Protein AF-A0AB33Z2W4-F1 (afdb_monomer_lite)

Secondary structure (DSSP, 8-state):
-HHHHS--HHHHHHHHHHHHHHHHHTT--SHHHHHHHHH--HHHHHTSHHHHHHHHHHHHHHHHTTT--HHHHHHHHHHHHGGG---HHHHHHHHHHHTSTTGGGHHHHHHHHHHHHHSTTSS-HHHHHHHHHHHHHHHHT-

Structure (mmCIF, N/CA/C/O backbone):
data_AF-A0AB33Z2W4-F1
#
_entry.id   AF-A0AB33Z2W4-F1
#
loop_
_atom_site.group_PDB
_atom_site.id
_atom_site.type_symbol
_atom_site.label_atom_id
_atom_site.label_alt_id
_atom_site.label_comp_id
_atom_site.label_asym_id
_atom_site.label_entity_id
_atom_site.label_seq_id
_atom_site.pdbx_PDB_ins_code
_atom_site.Cartn_x
_atom_site.Cartn_y
_atom_site.Cartn_z
_atom_site.occupancy
_atom_site.B_iso_or_equiv
_atom_site.auth_seq_id
_atom_site.auth_comp_id
_atom_site.auth_asym_id
_atom_site.auth_atom_id
_atom_site.pdbx_PDB_model_num
ATOM 1 N N . MET A 1 1 ? -20.928 -1.104 -10.065 1.00 33.25 1 MET A N 1
ATOM 2 C CA . MET A 1 1 ? -20.380 -1.506 -8.746 1.00 33.25 1 MET A CA 1
ATOM 3 C C . MET A 1 1 ? -18.848 -1.553 -8.751 1.00 33.25 1 MET A C 1
ATOM 5 O O . MET A 1 1 ? -18.250 -1.052 -7.813 1.00 33.25 1 MET A O 1
ATOM 9 N N . PHE A 1 2 ? -18.207 -2.053 -9.818 1.00 32.00 2 PHE A N 1
ATOM 10 C CA . PHE A 1 2 ? -16.741 -2.056 -9.964 1.00 32.00 2 PHE A CA 1
ATOM 11 C C . PHE A 1 2 ? -16.110 -0.653 -10.136 1.00 32.00 2 PHE A C 1
ATOM 13 O O . PHE A 1 2 ? -15.021 -0.416 -9.628 1.00 32.00 2 PHE A O 1
ATOM 20 N N . ASP A 1 3 ? -16.791 0.317 -10.756 1.00 30.98 3 ASP A N 1
ATOM 21 C CA . ASP A 1 3 ? -16.210 1.659 -10.975 1.00 30.98 3 ASP A CA 1
ATOM 22 C C . ASP A 1 3 ? -16.001 2.498 -9.707 1.00 30.98 3 ASP A C 1
ATOM 24 O O . ASP A 1 3 ? -15.172 3.403 -9.706 1.00 30.98 3 ASP A O 1
ATOM 28 N N . PHE A 1 4 ? -16.683 2.169 -8.606 1.00 40.66 4 PHE A N 1
ATOM 29 C CA . PHE A 1 4 ? -16.498 2.851 -7.321 1.00 40.66 4 PHE A CA 1
ATOM 30 C C . PHE A 1 4 ? -15.258 2.346 -6.558 1.00 40.66 4 PHE A C 1
ATOM 32 O O . PHE A 1 4 ? -14.632 3.114 -5.833 1.00 40.66 4 PHE A O 1
ATOM 39 N N . MET A 1 5 ? -14.864 1.078 -6.755 1.00 45.03 5 MET A N 1
ATOM 40 C CA . MET A 1 5 ? -13.718 0.461 -6.062 1.00 45.03 5 MET A CA 1
ATOM 41 C C . MET A 1 5 ? -12.364 0.792 -6.703 1.00 45.03 5 MET A C 1
ATOM 43 O O . MET A 1 5 ? -11.335 0.798 -6.030 1.00 45.03 5 MET A O 1
ATOM 47 N N . PHE A 1 6 ? -12.341 1.090 -8.002 1.00 49.72 6 PHE A N 1
ATOM 48 C CA . PHE A 1 6 ? -11.089 1.238 -8.748 1.00 49.72 6 PHE A CA 1
ATOM 49 C C . PHE A 1 6 ? -10.630 2.674 -8.981 1.00 49.72 6 PHE A C 1
ATOM 51 O O . PHE A 1 6 ? -9.684 2.859 -9.738 1.00 49.72 6 PHE A O 1
ATOM 58 N N . GLY A 1 7 ? -11.255 3.652 -8.317 1.00 53.78 7 GLY A N 1
ATOM 59 C CA . GLY A 1 7 ? -10.927 5.072 -8.431 1.00 53.78 7 GLY A CA 1
ATOM 60 C C . GLY A 1 7 ? -11.098 5.630 -9.844 1.00 53.78 7 GLY A C 1
ATOM 61 O O . GLY A 1 7 ? -11.000 4.938 -10.856 1.00 53.78 7 GLY A O 1
ATOM 62 N N . GLY A 1 8 ? -11.408 6.918 -9.932 1.00 73.88 8 GLY A N 1
ATOM 63 C CA . GLY A 1 8 ? -11.521 7.592 -11.223 1.00 73.88 8 GLY A CA 1
ATOM 64 C C . GLY A 1 8 ? -10.180 7.664 -11.966 1.00 73.88 8 GLY A C 1
ATOM 65 O O . GLY A 1 8 ? -9.150 7.184 -11.497 1.00 73.88 8 GLY A O 1
ATOM 66 N N . LYS A 1 9 ? -10.182 8.354 -13.112 1.00 83.44 9 LYS A N 1
ATOM 67 C CA . LYS A 1 9 ? -8.990 8.632 -13.937 1.00 83.44 9 LYS A CA 1
ATOM 68 C C . LYS A 1 9 ? -7.766 9.075 -13.107 1.00 83.44 9 LYS A C 1
ATOM 70 O O . LYS A 1 9 ? -6.685 8.539 -13.320 1.00 83.44 9 LYS A O 1
ATOM 75 N N . ARG A 1 10 ? -7.983 9.925 -12.091 1.00 89.62 10 ARG A N 1
ATOM 76 C CA . ARG A 1 10 ? -6.955 10.412 -11.150 1.00 89.62 10 ARG A CA 1
ATOM 77 C C . ARG A 1 10 ? -6.212 9.299 -10.405 1.00 89.62 10 ARG A C 1
ATOM 79 O O . ARG A 1 10 ? -5.001 9.375 -10.257 1.00 89.62 10 ARG A O 1
ATOM 86 N N . LYS A 1 11 ? -6.908 8.238 -9.975 1.00 92.19 11 LYS A N 1
ATOM 87 C CA . LYS A 1 11 ? -6.271 7.110 -9.275 1.00 92.19 11 LYS A CA 1
ATOM 88 C C . LYS A 1 11 ? -5.323 6.352 -10.194 1.00 92.19 11 LYS A C 1
ATOM 90 O O . LYS A 1 11 ? -4.208 6.041 -9.802 1.00 92.19 11 LYS A O 1
ATOM 95 N N . LEU A 1 12 ? -5.768 6.059 -11.416 1.00 93.94 12 LEU A N 1
ATOM 96 C CA . LEU A 1 12 ? -4.945 5.343 -12.393 1.00 93.94 12 LEU A CA 1
ATOM 97 C C . LEU A 1 12 ? -3.748 6.181 -12.851 1.00 93.94 12 LEU A C 1
ATOM 99 O O . LEU A 1 12 ? -2.683 5.623 -13.091 1.00 93.94 12 LEU A O 1
ATOM 103 N N . GLU A 1 13 ? -3.915 7.499 -12.957 1.00 93.12 13 GLU A N 1
ATOM 104 C CA . GLU A 1 13 ? -2.820 8.433 -13.233 1.00 93.12 13 GLU A CA 1
ATOM 105 C C . GLU A 1 13 ? -1.788 8.430 -12.099 1.00 93.12 13 GLU A C 1
ATOM 107 O O . GLU A 1 13 ? -0.609 8.248 -12.384 1.00 93.12 13 GLU A O 1
ATOM 112 N N . LEU A 1 14 ? -2.227 8.505 -10.837 1.00 95.31 14 LEU A N 1
ATOM 113 C CA . LEU A 1 14 ? -1.333 8.437 -9.677 1.00 95.31 14 LEU A CA 1
ATOM 114 C C . LEU A 1 14 ? -0.573 7.103 -9.602 1.00 95.31 14 LEU A C 1
ATOM 116 O O . LEU A 1 14 ? 0.640 7.097 -9.423 1.00 95.31 14 LEU A O 1
ATOM 1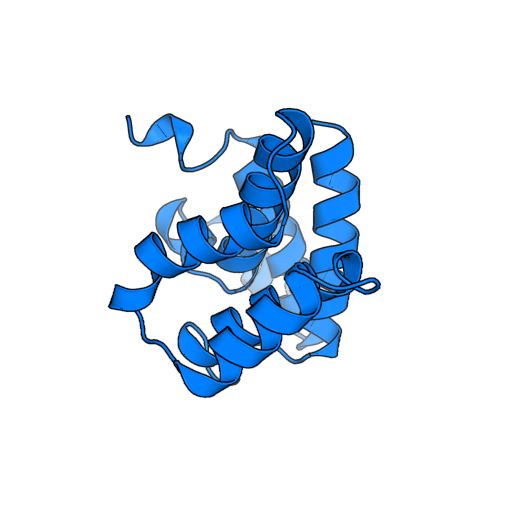20 N N . ILE A 1 15 ? -1.259 5.969 -9.789 1.00 96.69 15 ILE A N 1
ATOM 121 C CA . ILE A 1 15 ? -0.607 4.646 -9.821 1.00 96.69 15 ILE A CA 1
ATOM 122 C C . ILE A 1 15 ? 0.462 4.605 -10.916 1.00 96.69 15 ILE A C 1
ATOM 124 O O . ILE A 1 15 ? 1.572 4.131 -10.681 1.00 96.69 15 ILE A O 1
ATOM 128 N N . ARG A 1 16 ? 0.136 5.114 -12.111 1.00 95.56 16 ARG A N 1
ATOM 129 C CA . ARG A 1 16 ? 1.075 5.147 -13.233 1.00 95.56 16 ARG A CA 1
ATOM 130 C C . ARG A 1 16 ? 2.289 6.015 -12.914 1.00 95.56 16 ARG A C 1
ATOM 132 O O . ARG A 1 16 ? 3.404 5.595 -13.190 1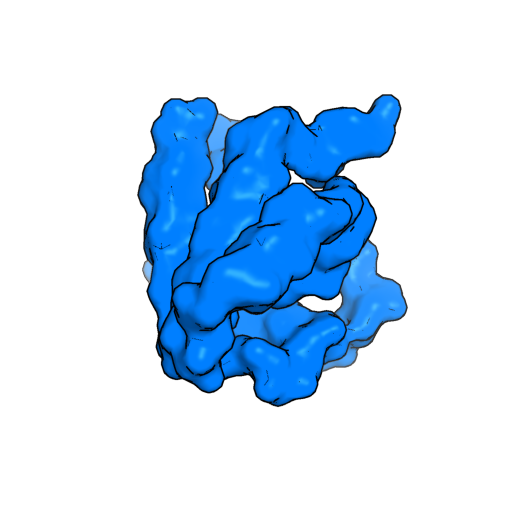.00 95.56 16 ARG A O 1
ATOM 139 N N . GLU A 1 17 ? 2.086 7.192 -12.330 1.00 94.38 17 GLU A N 1
ATOM 140 C CA . GLU A 1 17 ? 3.181 8.092 -11.970 1.00 94.38 17 GLU A CA 1
ATOM 141 C C . GLU A 1 17 ? 4.141 7.451 -10.960 1.00 94.38 17 GLU A C 1
ATOM 143 O O . GLU A 1 17 ? 5.352 7.460 -11.181 1.00 94.38 17 GLU A O 1
ATOM 148 N N . LEU A 1 18 ? 3.609 6.847 -9.895 1.00 96.19 18 LEU A N 1
ATOM 149 C CA . LEU A 1 18 ? 4.415 6.159 -8.883 1.00 96.19 18 LEU A CA 1
ATOM 150 C C . LEU A 1 18 ? 5.192 4.979 -9.489 1.00 96.19 18 LEU A C 1
ATOM 152 O O . LEU A 1 18 ? 6.369 4.788 -9.185 1.00 96.19 18 LEU A O 1
ATOM 156 N N . LEU A 1 19 ? 4.567 4.227 -10.400 1.00 95.88 19 LEU A N 1
ATOM 157 C CA . LEU A 1 19 ? 5.221 3.122 -11.100 1.00 95.88 19 LEU A CA 1
ATOM 158 C C . LEU A 1 19 ? 6.362 3.618 -11.997 1.00 95.88 19 LEU A C 1
ATOM 160 O O . LEU A 1 19 ? 7.452 3.048 -11.978 1.00 95.88 19 LEU A O 1
ATOM 164 N N . GLU A 1 20 ? 6.138 4.693 -12.760 1.00 93.81 20 GLU A N 1
ATOM 165 C CA . GLU A 1 20 ? 7.192 5.313 -13.569 1.00 93.81 20 GLU A CA 1
ATOM 166 C C . GLU A 1 20 ? 8.360 5.784 -12.695 1.00 93.81 20 GLU A C 1
ATOM 168 O O . GLU A 1 20 ? 9.515 5.639 -13.089 1.00 93.81 20 GLU A O 1
ATOM 173 N N . GLN A 1 21 ? 8.087 6.337 -11.509 1.00 93.06 21 GLN A N 1
ATOM 174 C CA . GLN A 1 21 ? 9.137 6.748 -10.578 1.00 93.06 21 GLN A CA 1
ATOM 175 C C . GLN A 1 21 ? 9.974 5.564 -10.092 1.00 93.06 21 GLN A C 1
ATOM 177 O O . GLN A 1 21 ? 11.199 5.633 -10.192 1.00 93.06 21 GLN A O 1
ATOM 182 N N . ARG A 1 22 ? 9.345 4.471 -9.639 1.00 93.94 22 ARG A N 1
ATOM 183 C CA . ARG A 1 22 ? 10.084 3.279 -9.198 1.00 93.94 22 ARG A CA 1
ATOM 184 C C . ARG A 1 22 ? 10.916 2.682 -10.332 1.00 93.94 22 ARG A C 1
ATOM 186 O O . ARG A 1 22 ? 12.083 2.364 -10.136 1.00 93.94 22 ARG A O 1
ATOM 193 N N . MET A 1 23 ? 10.351 2.590 -11.535 1.00 92.69 23 MET A N 1
ATOM 194 C CA . MET A 1 23 ? 11.087 2.093 -12.699 1.00 92.69 23 MET A CA 1
ATOM 195 C C . MET A 1 23 ? 12.320 2.945 -13.016 1.00 92.69 23 MET A C 1
ATOM 197 O O . MET A 1 23 ? 13.382 2.390 -13.294 1.00 92.69 23 MET A O 1
ATOM 201 N N . ARG A 1 24 ? 12.224 4.277 -12.911 1.00 91.06 24 ARG A N 1
ATOM 202 C CA . ARG A 1 24 ? 13.389 5.163 -13.067 1.00 91.06 24 ARG A CA 1
ATOM 203 C C . ARG A 1 24 ? 14.455 4.923 -12.001 1.00 91.06 24 ARG A C 1
ATOM 205 O O . ARG A 1 24 ? 15.636 4.914 -12.330 1.00 91.06 24 ARG A O 1
ATOM 212 N N . GLU A 1 25 ? 14.054 4.712 -10.750 1.00 90.31 25 GLU A N 1
ATOM 213 C CA . GLU A 1 25 ? 14.980 4.394 -9.652 1.00 90.31 25 GLU A CA 1
ATOM 214 C C . GLU A 1 25 ? 15.699 3.055 -9.864 1.00 90.31 25 GLU A C 1
ATOM 216 O O . GLU A 1 25 ? 16.863 2.914 -9.498 1.00 90.31 25 GLU A O 1
ATOM 221 N N . GLU A 1 26 ? 15.040 2.102 -10.522 1.00 89.00 26 GLU A N 1
ATOM 222 C CA . GLU A 1 26 ? 15.616 0.815 -10.930 1.00 89.00 26 GLU A CA 1
ATOM 223 C C . GLU A 1 26 ? 16.452 0.900 -12.226 1.00 89.00 26 GLU A C 1
ATOM 225 O O . GLU A 1 26 ? 17.018 -0.099 -12.669 1.00 89.00 26 GLU A O 1
ATOM 230 N N . GLY A 1 27 ? 16.569 2.087 -12.833 1.00 90.00 27 GLY A N 1
ATOM 231 C CA . GLY A 1 27 ? 17.371 2.335 -14.036 1.00 90.00 27 GLY A CA 1
ATOM 232 C C . GLY A 1 27 ? 16.623 2.184 -15.366 1.00 90.00 27 GLY A C 1
ATOM 233 O O . GLY A 1 27 ? 17.241 2.288 -16.425 1.00 90.00 27 GLY A O 1
ATOM 234 N N . PHE A 1 28 ? 15.304 1.983 -15.342 1.00 89.06 28 PHE A N 1
ATOM 235 C CA . PHE A 1 28 ? 14.447 1.868 -16.527 1.00 89.06 28 PHE A CA 1
ATOM 236 C C . PHE A 1 28 ? 13.832 3.226 -16.920 1.00 89.06 28 PHE A C 1
ATOM 238 O O . PHE A 1 28 ? 12.629 3.443 -16.773 1.00 89.06 28 PHE A O 1
ATOM 245 N N . ASP A 1 29 ? 14.658 4.153 -17.419 1.00 87.31 29 ASP A N 1
ATOM 246 C CA . ASP A 1 29 ? 14.229 5.501 -17.865 1.00 87.31 29 ASP A CA 1
ATOM 247 C C . ASP A 1 29 ? 14.258 5.694 -19.396 1.00 87.31 29 ASP A C 1
ATOM 249 O O . ASP A 1 29 ? 14.081 6.794 -19.925 1.00 87.31 29 ASP A O 1
ATOM 253 N N . ASP A 1 30 ? 14.484 4.622 -20.153 1.00 90.31 30 ASP A N 1
ATOM 254 C CA . ASP A 1 30 ? 14.449 4.682 -21.609 1.00 90.31 30 ASP A CA 1
ATOM 255 C C . ASP A 1 30 ? 13.015 4.864 -22.151 1.00 90.31 30 ASP A C 1
ATOM 257 O O . ASP A 1 30 ? 12.004 4.629 -21.479 1.00 90.31 30 ASP A O 1
ATOM 261 N N . MET A 1 31 ? 12.920 5.313 -23.404 1.00 86.81 31 MET A N 1
ATOM 262 C CA . MET A 1 31 ? 11.638 5.603 -24.048 1.00 86.81 31 MET A CA 1
ATOM 263 C C . MET A 1 31 ? 10.729 4.369 -24.139 1.00 86.81 31 MET A C 1
ATOM 265 O O . MET A 1 31 ? 9.516 4.511 -23.969 1.00 86.81 31 MET A O 1
ATOM 269 N N . ASP A 1 32 ? 11.290 3.176 -24.350 1.00 88.31 32 ASP A N 1
ATOM 270 C CA . ASP A 1 32 ? 10.511 1.944 -24.481 1.00 88.31 32 ASP A CA 1
ATOM 271 C C . ASP A 1 32 ? 9.929 1.529 -23.126 1.00 88.31 32 ASP A C 1
ATOM 273 O O . ASP A 1 32 ? 8.754 1.168 -23.039 1.00 88.31 32 ASP A O 1
ATOM 277 N N . SER A 1 33 ? 10.704 1.648 -22.047 1.00 87.88 33 SER A N 1
ATOM 278 C CA . SER A 1 33 ? 10.231 1.426 -20.675 1.00 87.88 33 SER A CA 1
ATOM 279 C C . SER A 1 33 ? 9.074 2.361 -20.312 1.00 87.88 33 SER A C 1
ATOM 281 O O . SER A 1 33 ? 8.046 1.919 -19.793 1.00 87.88 33 SER A O 1
ATOM 283 N N . ARG A 1 34 ? 9.174 3.645 -20.675 1.00 84.81 34 ARG A N 1
ATOM 284 C CA . ARG A 1 34 ? 8.099 4.626 -20.450 1.00 84.81 34 ARG A C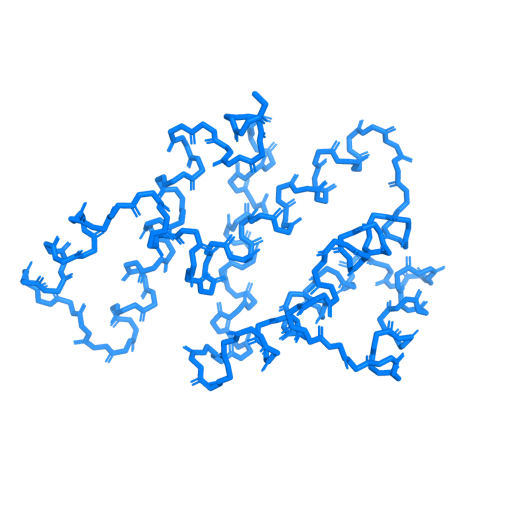A 1
ATOM 285 C C . ARG A 1 34 ? 6.852 4.339 -21.286 1.00 84.81 34 ARG A C 1
ATOM 287 O O . ARG A 1 34 ? 5.734 4.533 -20.808 1.00 84.81 34 ARG A O 1
ATOM 294 N N . LEU A 1 35 ? 7.017 3.885 -22.529 1.00 88.00 35 LEU A N 1
ATOM 295 C CA . LEU A 1 35 ? 5.894 3.483 -23.381 1.00 88.00 35 LEU A CA 1
ATOM 296 C C . LEU A 1 35 ? 5.171 2.264 -22.803 1.00 88.00 35 LEU A C 1
ATOM 298 O O . LEU A 1 35 ? 3.947 2.301 -22.681 1.00 88.00 35 LEU A O 1
ATOM 302 N N . LYS A 1 36 ? 5.910 1.253 -22.331 1.00 89.25 36 LYS A N 1
ATOM 303 C CA . LYS A 1 36 ? 5.327 0.066 -21.685 1.00 89.25 36 LYS A CA 1
ATOM 304 C C . LYS A 1 36 ? 4.429 0.432 -20.507 1.00 89.25 36 LYS A C 1
ATOM 306 O O . LYS A 1 36 ? 3.326 -0.094 -20.407 1.00 89.25 36 LYS A O 1
ATOM 311 N N . VAL A 1 37 ? 4.853 1.362 -19.647 1.00 90.00 37 VAL A N 1
ATOM 312 C CA . VAL A 1 37 ? 4.040 1.818 -18.502 1.00 90.00 37 VAL A CA 1
ATOM 313 C C . VAL A 1 37 ? 2.763 2.538 -18.948 1.00 90.00 37 VAL A C 1
ATOM 315 O O . VAL A 1 37 ? 1.690 2.352 -18.363 1.00 90.00 37 VAL A O 1
ATOM 318 N N . LYS A 1 38 ? 2.839 3.343 -20.012 1.00 88.00 38 LYS A N 1
ATOM 319 C CA . LYS A 1 38 ? 1.667 4.031 -20.576 1.00 88.00 38 LYS A CA 1
ATOM 320 C C . LYS A 1 38 ? 0.652 3.066 -21.177 1.00 88.00 38 LYS A C 1
ATOM 322 O O . LYS A 1 38 ? -0.548 3.319 -21.065 1.00 88.00 38 LYS A O 1
ATOM 327 N N . GLU A 1 39 ? 1.128 1.982 -21.776 1.00 92.12 39 GLU A N 1
ATOM 328 C CA . GLU A 1 39 ? 0.306 0.943 -22.399 1.00 92.12 39 GLU A CA 1
ATOM 329 C C . GLU A 1 39 ? -0.362 0.004 -21.388 1.00 92.12 39 GLU A C 1
ATOM 331 O O . GLU A 1 39 ? -1.301 -0.707 -21.753 1.00 92.12 39 GLU A O 1
ATOM 336 N N . LEU A 1 40 ? 0.053 0.022 -20.113 1.00 92.75 40 LEU A N 1
ATOM 337 C CA . LEU A 1 40 ? -0.577 -0.797 -19.081 1.00 92.75 40 LEU A CA 1
ATOM 338 C C . LEU A 1 40 ? -2.065 -0.468 -18.940 1.00 92.75 40 LEU A C 1
ATOM 340 O O . LEU A 1 40 ? -2.480 0.670 -18.680 1.00 92.75 40 LEU A O 1
ATOM 344 N N . GLY A 1 41 ? -2.872 -1.519 -19.061 1.00 92.94 41 GLY A N 1
ATOM 345 C CA . GLY A 1 41 ? -4.300 -1.466 -18.813 1.00 92.94 41 GLY A CA 1
ATOM 346 C C . GLY A 1 41 ? -4.618 -1.292 -17.329 1.00 92.94 41 GLY A C 1
ATOM 347 O O . GLY A 1 41 ? -3.805 -1.557 -16.445 1.00 92.94 41 GLY A O 1
ATOM 348 N N . LYS A 1 42 ? -5.867 -0.912 -17.044 1.00 91.94 42 LYS A N 1
ATOM 349 C CA . LYS A 1 42 ? -6.388 -0.695 -15.683 1.00 91.94 42 LYS A CA 1
ATOM 350 C C . LYS A 1 42 ? -6.048 -1.847 -14.728 1.00 91.94 42 LYS A C 1
ATOM 352 O O . LYS A 1 42 ? -5.487 -1.612 -13.666 1.00 91.94 42 LYS A O 1
ATOM 357 N N . LEU A 1 43 ? -6.355 -3.086 -15.117 1.00 91.25 43 LEU A N 1
ATOM 358 C CA . LEU A 1 43 ? -6.116 -4.261 -14.270 1.00 91.25 43 LEU A CA 1
ATOM 359 C C . LEU A 1 43 ? -4.628 -4.500 -13.995 1.00 91.25 43 LEU A C 1
ATOM 361 O O . LEU A 1 43 ? -4.283 -4.901 -12.891 1.00 91.25 43 LEU A O 1
ATOM 365 N N . GLN A 1 44 ? -3.762 -4.220 -14.971 1.00 94.12 44 GLN A N 1
ATOM 366 C CA . GLN A 1 44 ? -2.319 -4.358 -14.795 1.00 94.12 44 GLN A CA 1
ATOM 367 C C . GLN A 1 44 ? -1.790 -3.308 -13.819 1.00 94.12 44 GLN A C 1
ATOM 369 O O . GLN A 1 44 ? -1.054 -3.672 -12.915 1.00 94.12 44 GLN A O 1
ATOM 374 N N . LEU A 1 45 ? -2.227 -2.047 -13.944 1.00 94.56 45 LEU A N 1
ATOM 375 C CA . LEU A 1 45 ? -1.859 -0.972 -13.013 1.00 94.56 45 LEU A CA 1
ATOM 376 C C . LEU A 1 45 ? -2.302 -1.276 -11.579 1.00 94.56 45 LEU A C 1
ATOM 378 O O . LEU A 1 45 ? -1.550 -1.082 -10.637 1.00 94.56 45 LEU A O 1
ATOM 382 N N . ILE A 1 46 ? -3.523 -1.771 -11.386 1.00 92.31 46 ILE A N 1
ATOM 383 C CA . ILE A 1 46 ? -4.003 -2.073 -10.030 1.00 92.31 46 ILE A CA 1
ATOM 384 C C . ILE A 1 46 ? -3.299 -3.297 -9.430 1.00 92.31 46 ILE A C 1
ATOM 386 O O . ILE A 1 46 ? -3.185 -3.391 -8.213 1.00 92.31 46 ILE A O 1
ATOM 390 N N . GLY A 1 47 ? -2.815 -4.211 -10.271 1.00 92.56 47 GLY A N 1
ATOM 391 C CA . GLY A 1 47 ? -2.025 -5.362 -9.849 1.00 92.56 47 GLY A CA 1
ATOM 392 C C . GLY A 1 47 ? -0.562 -5.052 -9.525 1.00 92.56 47 GLY A C 1
ATOM 393 O O . GLY A 1 47 ? 0.187 -5.995 -9.287 1.00 92.56 47 GLY A O 1
ATOM 394 N N . THR A 1 48 ? -0.126 -3.787 -9.553 1.00 95.62 48 THR A N 1
ATOM 395 C CA . THR A 1 48 ? 1.240 -3.409 -9.161 1.00 95.62 48 THR A CA 1
ATOM 396 C C . THR A 1 48 ? 1.329 -3.059 -7.670 1.00 95.62 48 THR A C 1
ATOM 398 O O . THR A 1 48 ? 0.304 -2.739 -7.054 1.00 95.62 48 THR A O 1
ATOM 401 N N . PRO A 1 49 ? 2.548 -3.030 -7.088 1.00 96.56 49 PRO A N 1
ATOM 402 C CA . PRO A 1 49 ? 2.770 -2.506 -5.740 1.00 96.56 49 PRO A CA 1
ATOM 403 C C . PRO A 1 49 ? 2.133 -1.127 -5.510 1.00 96.56 49 PRO A C 1
ATOM 405 O O . PRO A 1 49 ? 1.480 -0.884 -4.498 1.00 96.56 49 PRO A O 1
ATOM 408 N N . GLU A 1 50 ? 2.251 -0.225 -6.481 1.00 97.19 50 GLU A N 1
ATOM 409 C CA . GLU A 1 50 ? 1.682 1.123 -6.419 1.00 97.19 50 GLU A CA 1
ATOM 410 C C . GLU A 1 50 ? 0.152 1.086 -6.448 1.00 97.19 50 GLU A C 1
ATOM 412 O O . GLU A 1 50 ? -0.504 1.827 -5.716 1.00 97.19 50 GLU A O 1
ATOM 417 N N . GLY A 1 51 ? -0.429 0.173 -7.232 1.00 96.06 51 GLY A N 1
ATOM 418 C CA . GLY A 1 51 ? -1.860 -0.115 -7.210 1.00 96.06 51 GLY A CA 1
ATOM 419 C C . GLY A 1 51 ? -2.361 -0.516 -5.822 1.00 96.06 51 GLY A C 1
ATOM 420 O O . GLY A 1 51 ? -3.407 -0.021 -5.369 1.00 96.06 51 GLY A O 1
ATOM 421 N N . ALA A 1 52 ? -1.600 -1.357 -5.117 1.00 96.12 52 ALA A N 1
ATOM 422 C CA . ALA A 1 52 ? -1.900 -1.764 -3.750 1.00 96.12 52 ALA A CA 1
ATOM 423 C C . ALA A 1 52 ? -1.809 -0.584 -2.768 1.00 96.12 52 ALA A C 1
ATOM 425 O O . ALA A 1 52 ? -2.794 -0.335 -2.064 1.00 96.12 52 ALA A O 1
ATOM 426 N N . ILE A 1 53 ? -0.701 0.173 -2.779 1.00 97.06 53 ILE A N 1
ATOM 427 C CA . ILE A 1 53 ? -0.476 1.354 -1.921 1.00 97.06 53 ILE A CA 1
ATOM 428 C C . ILE A 1 53 ? -1.604 2.367 -2.103 1.00 97.06 53 ILE A C 1
ATOM 430 O O . ILE A 1 53 ? -2.297 2.706 -1.143 1.00 97.06 53 ILE A O 1
ATOM 434 N N . VAL A 1 54 ? -1.848 2.801 -3.344 1.00 97.12 54 VAL A N 1
ATOM 435 C CA . VAL A 1 54 ? -2.850 3.830 -3.643 1.00 97.12 54 VAL A CA 1
ATOM 436 C C . VAL A 1 54 ? -4.236 3.387 -3.193 1.00 97.12 54 VAL A C 1
ATOM 438 O O . VAL A 1 54 ? -4.994 4.179 -2.642 1.00 97.12 54 VAL A O 1
ATOM 441 N N . THR A 1 55 ? -4.580 2.111 -3.371 1.00 95.44 55 THR A N 1
ATOM 442 C CA . THR A 1 55 ? -5.880 1.588 -2.932 1.00 95.44 55 THR A CA 1
ATOM 443 C C . THR A 1 55 ? -6.025 1.571 -1.411 1.00 95.44 55 THR A C 1
ATOM 445 O O . THR A 1 55 ? -7.105 1.892 -0.908 1.00 95.44 55 THR A O 1
ATOM 448 N N . ILE A 1 56 ? -4.970 1.210 -0.676 1.00 96.38 56 ILE A N 1
ATOM 449 C CA . ILE A 1 56 ? -4.977 1.217 0.793 1.00 96.38 56 ILE A CA 1
ATOM 450 C C . ILE A 1 56 ? -5.118 2.654 1.299 1.00 96.38 56 ILE A C 1
ATOM 452 O O . ILE A 1 56 ? -6.057 2.945 2.040 1.00 96.38 56 ILE A O 1
ATOM 456 N N . VAL A 1 57 ? -4.245 3.559 0.851 1.00 96.56 57 VAL A N 1
ATOM 457 C CA . VAL A 1 57 ? -4.225 4.959 1.299 1.00 96.56 57 VAL A CA 1
ATOM 458 C C . VAL A 1 57 ? -5.533 5.668 0.946 1.00 96.5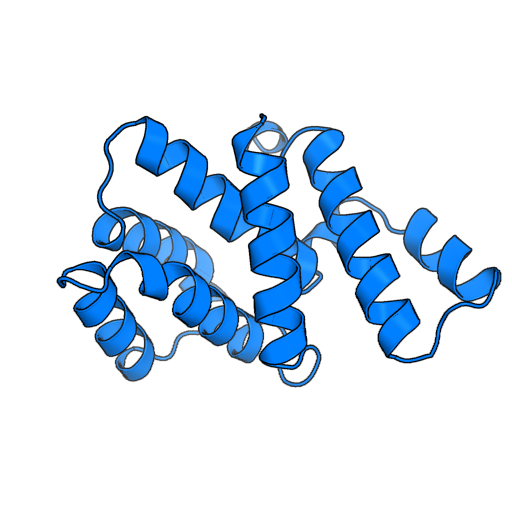6 57 VAL A C 1
ATOM 460 O O . VAL A 1 57 ? -6.119 6.328 1.800 1.00 96.56 57 VAL A O 1
ATOM 463 N N . GLU A 1 58 ? -6.060 5.475 -0.266 1.00 95.31 58 GLU A N 1
ATOM 464 C CA . GLU A 1 58 ? -7.357 6.033 -0.665 1.00 95.31 58 GLU A CA 1
ATOM 465 C C . GLU A 1 58 ? -8.487 5.573 0.262 1.00 95.31 58 GLU A C 1
ATOM 467 O O . GLU A 1 58 ? -9.314 6.383 0.689 1.00 95.31 58 GLU A O 1
ATOM 472 N N . THR A 1 59 ? -8.515 4.280 0.595 1.00 95.00 59 THR A N 1
ATOM 473 C CA . THR A 1 59 ? -9.520 3.713 1.503 1.00 95.00 59 THR A CA 1
ATOM 474 C C . THR A 1 59 ? -9.382 4.301 2.903 1.00 95.00 59 THR A C 1
ATOM 476 O O . THR A 1 59 ? -10.392 4.669 3.510 1.00 95.00 59 THR A O 1
ATOM 479 N N . VAL A 1 60 ? -8.149 4.451 3.395 1.00 96.06 60 VAL A N 1
ATOM 480 C CA . VAL A 1 60 ? -7.861 5.070 4.692 1.00 96.06 60 VAL A CA 1
ATOM 481 C C . VAL A 1 60 ? -8.334 6.513 4.733 1.00 96.06 60 VAL A C 1
ATOM 483 O O . VAL A 1 60 ? -9.158 6.844 5.583 1.00 96.06 60 VAL A O 1
ATOM 486 N N . VAL A 1 61 ? -7.905 7.354 3.791 1.00 94.44 61 VAL A N 1
ATOM 487 C CA . VAL A 1 61 ? -8.261 8.779 3.775 1.00 94.44 61 VAL A CA 1
ATOM 488 C C . VAL A 1 61 ? -9.776 8.963 3.669 1.00 94.44 61 VAL A C 1
ATOM 490 O O . VAL A 1 61 ? -10.365 9.730 4.432 1.00 94.44 61 VAL A O 1
ATOM 493 N N . LYS A 1 62 ? -10.443 8.227 2.770 1.00 93.56 62 LYS A N 1
ATOM 494 C CA . LYS A 1 62 ? -11.904 8.308 2.614 1.00 93.56 62 LYS A CA 1
ATOM 495 C C . LYS A 1 62 ? -12.652 7.880 3.875 1.00 93.56 62 LYS A C 1
ATOM 497 O O . LYS A 1 62 ? -13.625 8.535 4.240 1.00 93.56 62 LYS A O 1
ATOM 502 N N . SER A 1 63 ? -12.203 6.820 4.540 1.00 95.06 63 SER A N 1
ATOM 503 C CA . SER A 1 63 ? -12.859 6.307 5.749 1.00 95.06 63 SER A CA 1
ATOM 504 C C . SER A 1 63 ? -12.582 7.187 6.971 1.00 95.06 63 SER A C 1
ATOM 506 O O . SER A 1 63 ? -13.486 7.439 7.765 1.00 95.06 63 SER A O 1
ATOM 508 N N . GLN A 1 64 ? -11.372 7.740 7.100 1.00 94.69 64 GLN A N 1
ATOM 509 C CA . GLN A 1 64 ? -11.049 8.701 8.159 1.00 94.69 64 GLN A CA 1
ATOM 510 C C . GLN A 1 64 ? -11.845 10.002 8.020 1.00 94.69 64 GLN A C 1
ATOM 512 O O . GLN A 1 64 ? -12.319 10.531 9.023 1.00 94.69 64 GLN A O 1
ATOM 517 N N . ARG A 1 65 ? -12.087 10.487 6.791 1.00 93.81 65 ARG A N 1
ATOM 518 C CA . ARG A 1 65 ? -12.998 11.624 6.540 1.00 93.81 65 ARG A CA 1
ATOM 519 C C . ARG A 1 65 ? -14.436 11.354 7.003 1.00 93.81 65 ARG A C 1
ATOM 521 O O . ARG A 1 65 ? -15.181 12.297 7.244 1.00 93.81 65 ARG A O 1
ATOM 528 N N . GLN A 1 66 ? -14.820 10.085 7.142 1.00 94.75 66 GLN A N 1
ATOM 529 C CA . GLN A 1 66 ? -16.115 9.652 7.679 1.00 94.75 66 GLN A CA 1
ATOM 530 C C . GLN A 1 66 ? -16.071 9.374 9.194 1.00 94.75 66 GLN A C 1
ATOM 532 O O . GLN A 1 66 ? -17.068 8.938 9.762 1.00 94.75 66 GLN A O 1
ATOM 537 N N . GLY A 1 67 ? -14.938 9.625 9.858 1.00 95.88 67 GLY A N 1
ATOM 538 C CA . GLY A 1 67 ? -14.767 9.446 11.301 1.00 95.88 67 GLY A CA 1
ATOM 539 C C . GLY A 1 67 ? -14.408 8.025 11.746 1.00 95.88 67 GLY A C 1
ATOM 540 O O . GLY A 1 67 ? -14.432 7.754 12.945 1.00 95.88 67 GLY A O 1
ATOM 541 N N . ALA A 1 68 ? -14.076 7.114 10.825 1.00 96.75 68 ALA A N 1
ATOM 542 C CA . ALA A 1 68 ? -13.665 5.757 11.185 1.00 96.75 68 ALA A CA 1
ATOM 543 C C . ALA A 1 68 ? -12.257 5.727 11.811 1.00 96.75 68 ALA A C 1
ATOM 545 O O . ALA A 1 68 ? -11.354 6.460 11.397 1.00 96.75 68 ALA A O 1
ATOM 546 N N . LEU A 1 69 ? -12.060 4.841 12.792 1.00 96.62 69 LEU A N 1
ATOM 547 C CA . LEU A 1 69 ? -10.764 4.636 13.445 1.00 96.62 69 LEU A CA 1
ATOM 548 C C . LEU A 1 69 ? -9.824 3.813 12.555 1.00 96.62 69 LEU A C 1
ATOM 550 O O . LEU A 1 69 ? -10.270 2.891 11.873 1.00 96.62 69 LEU A O 1
ATOM 554 N N . LEU A 1 70 ? -8.515 4.081 12.615 1.00 97.38 70 LEU A N 1
ATOM 555 C CA . LEU A 1 70 ? -7.518 3.360 11.810 1.00 97.38 70 LEU A CA 1
ATOM 556 C C . LEU A 1 70 ? -7.569 1.846 12.028 1.00 97.38 70 LEU A C 1
ATOM 558 O O . LEU A 1 70 ? -7.571 1.100 11.054 1.00 97.38 70 LEU A O 1
ATOM 562 N N . SER A 1 71 ? -7.718 1.386 13.271 1.00 97.00 71 SER A N 1
ATOM 563 C CA . SER A 1 71 ? -7.881 -0.040 13.574 1.00 97.00 71 SER A CA 1
ATOM 564 C C . SER A 1 71 ? -9.082 -0.665 12.847 1.00 97.00 71 SER A C 1
ATOM 566 O O . SER A 1 71 ? -8.961 -1.726 1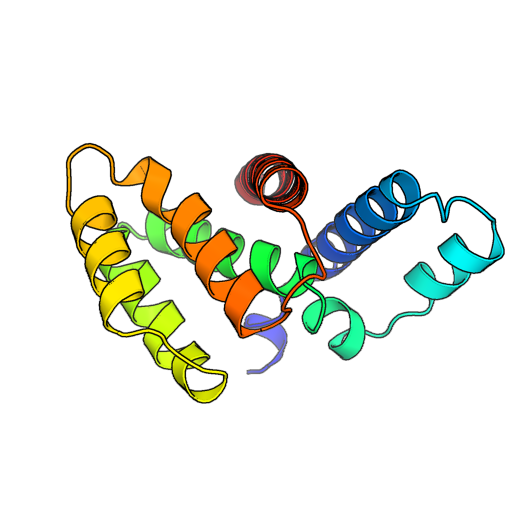2.238 1.00 97.00 71 SER A O 1
ATOM 568 N N . GLN A 1 72 ? -10.233 0.009 12.818 1.00 97.19 72 GLN A N 1
ATOM 569 C CA . GLN A 1 72 ? -11.422 -0.476 12.108 1.00 97.19 72 GLN A CA 1
ATOM 570 C C . GLN A 1 72 ? -11.204 -0.515 10.592 1.00 97.19 72 GLN A C 1
ATOM 572 O O . GLN A 1 72 ? -11.600 -1.473 9.926 1.00 97.19 72 GLN A O 1
ATOM 577 N N . ILE A 1 73 ? -10.560 0.520 10.052 1.00 98.06 73 ILE A N 1
ATOM 578 C CA . ILE A 1 73 ? -10.268 0.629 8.625 1.00 98.06 73 ILE A CA 1
ATOM 579 C C . ILE A 1 73 ? -9.322 -0.493 8.190 1.00 98.06 73 ILE A C 1
ATOM 581 O O . ILE A 1 73 ? -9.642 -1.222 7.253 1.00 98.06 73 ILE A O 1
ATOM 585 N N . LEU A 1 74 ? -8.186 -0.664 8.872 1.00 97.88 74 LEU A N 1
ATOM 586 C CA . LEU A 1 74 ? -7.188 -1.675 8.515 1.00 97.88 74 LEU A CA 1
ATOM 587 C C . LEU A 1 74 ? -7.744 -3.096 8.667 1.00 97.88 74 LEU A C 1
ATOM 589 O O . LEU A 1 74 ? -7.538 -3.922 7.781 1.00 97.88 74 LEU A O 1
ATOM 593 N N . ALA A 1 75 ? -8.536 -3.366 9.710 1.00 97.56 75 ALA A N 1
ATOM 594 C CA . ALA A 1 75 ? -9.243 -4.640 9.854 1.00 97.56 75 ALA A CA 1
ATOM 595 C C . ALA A 1 75 ? -10.216 -4.912 8.695 1.00 97.56 75 ALA A C 1
ATOM 597 O O . ALA A 1 75 ? -10.328 -6.046 8.227 1.00 97.56 75 ALA A O 1
ATOM 598 N N . SER A 1 76 ? -10.921 -3.886 8.212 1.00 97.12 76 SER A N 1
ATOM 599 C CA . SER A 1 76 ? -11.805 -4.011 7.050 1.00 97.12 76 SER A CA 1
ATOM 600 C C . SER A 1 76 ? -11.016 -4.332 5.776 1.00 97.12 76 SER A C 1
ATOM 602 O O . SER A 1 76 ? -11.342 -5.288 5.069 1.00 97.12 76 SER A O 1
ATOM 604 N N . ILE A 1 77 ? -9.928 -3.596 5.519 1.00 96.88 77 ILE A N 1
ATOM 605 C CA . ILE A 1 77 ? -9.061 -3.828 4.357 1.00 96.88 77 ILE A CA 1
ATOM 606 C C . ILE A 1 77 ? -8.473 -5.247 4.397 1.00 96.88 77 ILE A C 1
ATOM 608 O O . ILE A 1 77 ? -8.552 -5.966 3.398 1.00 96.88 77 ILE A O 1
ATOM 612 N N . GLU A 1 78 ? -7.962 -5.693 5.547 1.00 97.19 78 GLU A N 1
ATOM 613 C CA . GLU A 1 78 ? -7.377 -7.029 5.685 1.00 97.19 78 GLU A CA 1
ATOM 614 C C . GLU A 1 78 ? -8.410 -8.133 5.478 1.00 97.19 78 GLU A C 1
ATOM 616 O O . GLU A 1 78 ? -8.141 -9.116 4.792 1.00 97.19 78 GLU A O 1
ATOM 621 N N . ASN A 1 79 ? -9.635 -7.964 5.978 1.00 95.12 79 ASN A N 1
ATOM 622 C CA . ASN A 1 79 ? -10.694 -8.944 5.752 1.00 95.12 79 ASN A CA 1
ATOM 623 C C . ASN A 1 79 ? -11.009 -9.161 4.266 1.00 95.12 79 ASN A C 1
ATOM 625 O O . ASN A 1 79 ? -11.360 -10.280 3.882 1.00 95.12 79 ASN A O 1
ATOM 629 N N . HIS A 1 80 ? -10.857 -8.126 3.438 1.00 92.50 80 HIS A N 1
ATOM 630 C CA . HIS A 1 80 ? -10.990 -8.236 1.987 1.00 92.50 80 HIS A CA 1
ATOM 631 C C . HIS A 1 80 ? -9.751 -8.852 1.324 1.00 92.50 80 HIS A C 1
ATOM 633 O O . HIS A 1 80 ? -9.884 -9.622 0.372 1.00 92.50 80 HIS A O 1
ATOM 639 N N . ARG A 1 81 ? -8.552 -8.541 1.828 1.00 92.75 81 ARG A N 1
ATOM 640 C CA . ARG A 1 81 ? -7.274 -8.935 1.215 1.00 92.75 81 ARG A CA 1
ATOM 641 C C . ARG A 1 81 ? -6.704 -10.266 1.700 1.00 92.75 81 ARG A C 1
ATOM 643 O O . ARG A 1 81 ? -5.867 -10.830 1.005 1.00 92.75 81 ARG A O 1
ATOM 650 N N . LYS A 1 82 ? -7.187 -10.824 2.815 1.00 89.75 82 LYS A N 1
ATOM 651 C CA . LYS A 1 82 ? -6.671 -12.075 3.413 1.00 89.75 82 LYS A CA 1
ATOM 652 C C . LYS A 1 82 ? -6.662 -13.277 2.467 1.00 89.75 82 LYS A C 1
ATOM 654 O O . LYS A 1 82 ? -5.883 -14.203 2.650 1.00 89.75 82 LYS A O 1
ATOM 659 N N . SER A 1 83 ? -7.521 -13.272 1.443 1.00 90.88 83 SER A N 1
ATOM 660 C CA . SER A 1 83 ? -7.537 -14.318 0.409 1.00 90.88 83 SER A CA 1
ATOM 661 C C . SER A 1 83 ? -6.256 -14.359 -0.436 1.00 90.88 83 SER A C 1
ATOM 663 O O . SER A 1 83 ? -5.958 -15.391 -1.027 1.00 90.88 83 SER A O 1
ATOM 665 N N . LEU A 1 84 ? -5.487 -13.267 -0.457 1.00 89.38 84 LEU A N 1
ATOM 666 C CA . LEU A 1 84 ? -4.196 -13.143 -1.135 1.00 89.38 84 LEU A CA 1
ATOM 667 C C . LEU A 1 84 ? -3.012 -13.563 -0.244 1.00 89.38 84 LEU A C 1
ATOM 669 O O . LEU A 1 84 ? -1.869 -13.473 -0.672 1.00 89.38 84 LEU A O 1
ATOM 673 N N . GLY A 1 85 ? -3.276 -13.989 0.994 1.00 92.50 85 GLY A N 1
ATOM 674 C CA . GLY A 1 85 ? -2.270 -14.276 2.014 1.00 92.50 85 GLY A CA 1
ATOM 675 C C . GLY A 1 85 ? -2.458 -13.412 3.261 1.00 92.50 85 GLY A C 1
ATOM 676 O O . GLY A 1 85 ? -3.020 -12.312 3.194 1.00 92.50 85 GLY A O 1
ATOM 677 N N . SER A 1 86 ? -1.994 -13.928 4.398 1.00 93.19 86 SER A N 1
ATOM 678 C CA . SER A 1 86 ? -2.019 -13.240 5.691 1.00 93.19 86 SER A CA 1
ATOM 679 C C . SER A 1 86 ? -0.958 -13.804 6.632 1.00 93.19 86 SER A C 1
ATOM 681 O O . SER A 1 86 ? -0.817 -15.027 6.703 1.00 93.19 86 SER A O 1
ATOM 683 N N . ASP A 1 87 ? -0.328 -12.940 7.423 1.00 95.38 87 ASP A N 1
ATOM 684 C CA . ASP A 1 87 ? 0.378 -13.318 8.650 1.00 95.38 87 ASP A CA 1
ATOM 685 C C . ASP A 1 87 ? -0.429 -12.785 9.848 1.00 95.38 87 ASP A C 1
ATOM 687 O O . ASP A 1 87 ? -0.425 -11.580 10.118 1.00 95.38 87 ASP A O 1
ATOM 691 N N . PRO A 1 88 ? -1.180 -13.649 10.560 1.00 94.25 88 PRO A N 1
ATOM 692 C CA . PRO A 1 88 ? -2.005 -13.213 11.681 1.00 94.25 88 PRO A CA 1
ATOM 693 C C . PRO A 1 88 ? -1.210 -12.577 12.825 1.00 94.25 88 PRO A C 1
ATOM 695 O O . PRO A 1 88 ? -1.765 -11.748 13.546 1.00 94.25 88 PRO A O 1
ATOM 698 N N . GLN A 1 89 ? 0.054 -12.969 13.016 1.00 96.19 89 GLN A N 1
ATOM 699 C CA . GLN A 1 89 ? 0.883 -12.448 14.096 1.00 96.19 89 GLN A CA 1
ATOM 700 C C . GLN A 1 89 ? 1.348 -11.030 13.762 1.00 96.19 89 GLN A C 1
ATOM 702 O O . GLN A 1 89 ? 1.075 -10.111 14.535 1.00 96.19 89 GLN A O 1
ATOM 707 N N . GLU A 1 90 ? 1.951 -10.838 12.588 1.00 96.19 90 GLU A N 1
ATOM 708 C CA . GLU A 1 90 ? 2.388 -9.514 12.126 1.00 96.19 90 GLU A CA 1
ATOM 709 C C . GLU A 1 90 ? 1.199 -8.545 12.022 1.00 96.19 90 GLU A C 1
ATOM 711 O O . GLU A 1 90 ? 1.250 -7.408 12.497 1.00 96.19 90 GLU A O 1
ATOM 716 N N . PHE A 1 91 ? 0.060 -9.016 11.502 1.00 97.38 91 PHE A N 1
ATOM 717 C CA . PHE A 1 91 ? -1.147 -8.198 11.440 1.00 97.38 91 PHE A CA 1
ATOM 718 C C . PHE A 1 91 ? -1.676 -7.814 12.831 1.00 97.38 91 PHE A C 1
ATOM 720 O O . PHE A 1 91 ? -2.133 -6.686 13.031 1.00 97.38 91 PHE A O 1
ATOM 727 N N . SER A 1 92 ? -1.587 -8.708 13.821 1.00 97.12 92 SER A N 1
ATOM 728 C CA . SER A 1 92 ? -1.977 -8.380 15.196 1.00 97.12 92 SER A CA 1
ATOM 729 C C . SER A 1 92 ? -1.105 -7.273 15.797 1.00 97.12 92 SER A C 1
ATOM 731 O O . SER A 1 92 ? -1.615 -6.443 16.551 1.00 97.12 92 SER A O 1
ATOM 733 N N . GLU A 1 93 ? 0.187 -7.233 15.477 1.00 97.12 93 GLU A N 1
ATOM 734 C CA . GLU A 1 93 ? 1.097 -6.175 15.930 1.00 97.12 93 GLU A CA 1
ATOM 735 C C . GLU A 1 93 ? 0.728 -4.824 15.305 1.00 97.12 93 GLU A C 1
ATOM 737 O O . GLU A 1 93 ? 0.604 -3.822 16.014 1.00 97.12 93 GLU A O 1
ATOM 742 N N . ILE A 1 94 ? 0.422 -4.812 14.005 1.00 97.69 94 ILE A N 1
ATOM 743 C CA . ILE A 1 94 ? -0.075 -3.623 13.296 1.00 97.69 94 ILE A CA 1
ATOM 744 C C . ILE A 1 94 ? -1.362 -3.098 13.942 1.00 97.69 94 ILE A C 1
ATOM 746 O O . ILE A 1 94 ? -1.518 -1.892 14.148 1.00 97.69 94 ILE A O 1
ATOM 750 N N . MET A 1 95 ? -2.278 -3.994 14.309 1.00 98.00 95 MET A N 1
ATOM 751 C CA . MET A 1 95 ? -3.542 -3.638 14.955 1.00 98.00 95 MET A CA 1
ATOM 752 C C . MET A 1 95 ? -3.356 -3.040 16.357 1.00 98.00 95 MET A C 1
ATOM 754 O O . MET A 1 95 ? -4.111 -2.137 16.742 1.00 98.00 95 MET A O 1
ATOM 758 N N . ASN A 1 96 ? -2.336 -3.484 17.099 1.00 97.12 96 ASN A N 1
ATOM 759 C CA . ASN A 1 96 ? -1.964 -2.882 18.380 1.00 97.12 96 ASN A CA 1
ATOM 760 C C . ASN A 1 96 ? -1.467 -1.442 18.188 1.00 97.12 96 ASN A C 1
ATOM 762 O O . ASN A 1 96 ? -1.905 -0.544 18.909 1.00 97.12 96 ASN A O 1
ATOM 766 N N . ILE A 1 97 ? -0.628 -1.198 17.174 1.00 97.25 97 ILE A N 1
ATOM 767 C CA . ILE A 1 97 ? -0.144 0.150 16.830 1.00 97.25 97 ILE A CA 1
ATOM 768 C C . ILE A 1 97 ? -1.312 1.042 16.398 1.00 97.25 97 ILE A C 1
ATOM 770 O O . ILE A 1 97 ? -1.470 2.147 16.915 1.00 97.25 97 ILE A O 1
ATOM 774 N N . ALA A 1 98 ? -2.181 0.544 15.513 1.00 96.94 98 ALA A N 1
ATOM 775 C CA . ALA A 1 98 ? -3.344 1.266 14.989 1.00 96.94 98 ALA A CA 1
ATOM 776 C C . ALA A 1 98 ? -4.368 1.670 16.067 1.00 96.94 98 ALA A C 1
ATOM 778 O O . ALA A 1 98 ? -5.182 2.566 15.838 1.00 96.94 98 ALA A O 1
ATOM 779 N N . SER A 1 99 ? -4.345 1.003 17.223 1.00 95.25 99 SER A N 1
ATOM 780 C CA . SER A 1 99 ? -5.207 1.293 18.378 1.00 95.25 99 SER A CA 1
ATOM 781 C C . SER A 1 99 ? -4.502 2.122 19.461 1.00 95.25 99 SER A C 1
ATOM 783 O O . SER A 1 99 ? -5.126 2.495 20.453 1.00 95.25 99 SER A O 1
ATOM 785 N N . GLY A 1 100 ? -3.204 2.383 19.294 1.00 94.19 100 GLY A N 1
ATOM 786 C CA . GLY A 1 100 ? -2.351 3.051 20.267 1.00 94.19 100 GLY A CA 1
ATOM 787 C C . GLY A 1 100 ? -2.080 4.529 19.955 1.00 94.19 100 GLY A C 1
ATOM 788 O O . GLY A 1 100 ? -2.607 5.092 18.995 1.00 94.19 100 GLY A O 1
ATOM 789 N N . PRO A 1 101 ? -1.210 5.181 20.747 1.00 92.25 101 PRO A N 1
ATOM 790 C CA . PRO A 1 101 ? -0.840 6.587 20.550 1.00 92.25 101 PRO A CA 1
ATOM 791 C C . PRO A 1 101 ? -0.083 6.840 19.234 1.00 92.25 101 PRO A C 1
ATOM 793 O O . PRO A 1 101 ? -0.079 7.962 18.739 1.00 92.25 101 PRO A O 1
ATOM 796 N N . GLN A 1 102 ? 0.520 5.801 18.650 1.00 93.06 102 GLN A N 1
ATOM 797 C CA . GLN A 1 102 ? 1.252 5.841 17.378 1.00 93.06 102 GLN A CA 1
ATOM 798 C C . GLN A 1 102 ? 0.393 5.405 16.183 1.00 93.06 102 GLN A C 1
ATOM 800 O O . GLN A 1 102 ? 0.920 5.018 15.144 1.00 93.06 102 GLN A O 1
ATOM 805 N N . ALA A 1 103 ? -0.938 5.469 16.296 1.00 92.69 103 ALA A N 1
ATOM 806 C CA . ALA A 1 103 ? -1.839 4.964 15.262 1.00 92.69 103 ALA A CA 1
ATOM 807 C C . ALA A 1 103 ? -1.536 5.503 13.853 1.00 92.69 103 ALA A C 1
ATOM 809 O O . ALA A 1 103 ? -1.680 4.759 12.887 1.00 92.69 103 ALA A O 1
ATOM 810 N N . GLY A 1 104 ? -1.057 6.746 13.719 1.00 90.62 104 GLY A N 1
ATOM 811 C CA . GLY A 1 104 ? -0.682 7.330 12.424 1.00 90.62 104 GLY A CA 1
ATOM 812 C C . GLY A 1 104 ? 0.395 6.550 11.656 1.00 90.62 104 GLY A C 1
ATOM 813 O O . GLY A 1 104 ? 0.372 6.537 10.429 1.00 90.62 104 GLY A O 1
ATOM 814 N N . GLU A 1 105 ? 1.284 5.839 12.352 1.00 92.88 105 GLU A N 1
ATOM 815 C CA . GLU A 1 105 ? 2.363 5.048 11.741 1.00 92.88 105 GLU A CA 1
ATOM 816 C C . GLU A 1 105 ? 1.846 3.725 11.145 1.00 92.88 105 GLU A C 1
ATOM 818 O O . GLU A 1 105 ? 2.442 3.171 10.219 1.00 92.88 105 GLU A O 1
ATOM 823 N N . SER A 1 106 ? 0.692 3.239 11.620 1.00 96.19 106 SER A N 1
ATOM 824 C CA . SER A 1 106 ? 0.153 1.920 11.256 1.00 96.19 106 SER A CA 1
ATOM 825 C C . SER A 1 106 ? -0.137 1.754 9.765 1.00 96.19 106 SER A C 1
ATOM 827 O O . SER A 1 106 ? -0.027 0.648 9.247 1.00 96.19 106 SER A O 1
ATOM 829 N N . VAL A 1 107 ? -0.468 2.835 9.049 1.00 95.94 107 VAL A N 1
ATOM 830 C CA . VAL A 1 107 ? -0.789 2.778 7.613 1.00 95.94 107 VAL A CA 1
ATOM 831 C C . VAL A 1 107 ? 0.448 2.425 6.790 1.00 95.94 107 VAL A C 1
ATOM 833 O O . VAL A 1 107 ? 0.348 1.625 5.862 1.00 95.94 107 VAL A O 1
ATOM 836 N N . GLY A 1 108 ? 1.612 2.977 7.148 1.00 94.69 108 GLY A N 1
ATOM 837 C CA . GLY A 1 108 ? 2.874 2.672 6.473 1.00 94.69 108 GLY A CA 1
ATOM 838 C C . GLY A 1 108 ? 3.330 1.246 6.721 1.00 94.69 108 GLY A C 1
ATOM 839 O O . GLY A 1 108 ? 3.638 0.523 5.774 1.00 94.69 108 GLY A O 1
ATOM 840 N N . ILE A 1 109 ? 3.257 0.816 7.981 1.00 95.56 109 ILE A N 1
ATOM 841 C CA . ILE A 1 109 ? 3.585 -0.557 8.377 1.00 95.56 109 ILE A CA 1
ATOM 842 C C . ILE A 1 109 ? 2.642 -1.543 7.674 1.00 95.56 109 ILE A C 1
ATOM 844 O O . ILE A 1 109 ? 3.098 -2.521 7.087 1.00 95.56 109 ILE A O 1
ATOM 848 N N . TYR A 1 110 ? 1.339 -1.247 7.635 1.00 97.12 110 TYR A N 1
ATOM 849 C CA . TYR A 1 110 ? 0.360 -2.082 6.943 1.00 97.12 110 TYR A CA 1
ATOM 850 C C . TYR A 1 110 ? 0.594 -2.151 5.431 1.00 97.12 110 TYR A C 1
ATOM 852 O O . TYR A 1 110 ? 0.491 -3.232 4.852 1.00 97.12 110 TYR A O 1
ATOM 860 N N . CYS A 1 111 ? 0.929 -1.031 4.781 1.00 96.81 111 CYS A N 1
ATOM 861 C CA . CYS A 1 111 ? 1.285 -1.047 3.363 1.00 96.81 111 CYS A CA 1
ATOM 862 C C . CYS A 1 111 ? 2.480 -1.966 3.118 1.00 96.81 111 CYS A C 1
ATOM 864 O O . CYS A 1 111 ? 2.393 -2.838 2.259 1.00 96.81 111 CYS A O 1
ATOM 866 N N . HIS A 1 112 ? 3.554 -1.837 3.898 1.00 95.31 112 HIS A N 1
ATOM 867 C CA . HIS A 1 112 ? 4.730 -2.686 3.728 1.00 95.31 112 HIS A CA 1
ATOM 868 C C . HIS A 1 112 ? 4.419 -4.176 3.948 1.00 95.31 112 HIS A C 1
ATOM 870 O O . HIS A 1 112 ? 4.766 -4.998 3.100 1.00 95.31 112 HIS A O 1
ATOM 876 N N . TYR A 1 113 ? 3.682 -4.510 5.012 1.00 96.31 113 TYR A N 1
ATOM 877 C CA . TYR A 1 113 ? 3.177 -5.863 5.275 1.00 96.31 113 TYR A CA 1
ATOM 878 C C . TYR A 1 113 ? 2.427 -6.440 4.064 1.00 96.31 113 TYR A C 1
ATOM 880 O O . TYR A 1 113 ? 2.742 -7.529 3.581 1.00 96.31 113 TYR A O 1
ATOM 888 N N . ARG A 1 114 ? 1.470 -5.689 3.501 1.00 96.50 114 ARG A N 1
ATOM 889 C CA . ARG A 1 114 ? 0.703 -6.149 2.333 1.00 96.50 114 ARG A CA 1
ATOM 890 C C . ARG A 1 114 ? 1.556 -6.304 1.086 1.00 96.50 114 ARG A C 1
ATOM 892 O O . ARG A 1 114 ? 1.341 -7.252 0.337 1.00 96.50 114 ARG A O 1
ATOM 899 N N . LEU A 1 115 ? 2.516 -5.413 0.863 1.00 95.81 115 LEU A N 1
ATOM 900 C CA . LEU A 1 115 ? 3.422 -5.506 -0.279 1.00 95.81 115 LEU A CA 1
ATOM 901 C C . LEU A 1 115 ? 4.332 -6.731 -0.184 1.00 95.81 115 LEU A C 1
ATOM 903 O O . LEU A 1 115 ? 4.549 -7.386 -1.196 1.00 95.81 115 LEU A O 1
ATOM 907 N N . ASN A 1 116 ? 4.795 -7.100 1.011 1.00 94.44 116 ASN A N 1
ATOM 908 C CA . ASN A 1 116 ? 5.596 -8.311 1.194 1.00 94.44 116 ASN A CA 1
ATOM 909 C C . ASN A 1 116 ? 4.797 -9.593 0.909 1.00 94.44 116 ASN A C 1
ATOM 911 O O . ASN A 1 116 ? 5.360 -10.557 0.392 1.00 94.44 116 ASN A O 1
ATOM 915 N N . LEU A 1 117 ? 3.491 -9.600 1.197 1.00 94.94 117 LEU A N 1
ATOM 916 C CA . LEU A 1 117 ? 2.608 -10.729 0.891 1.00 94.94 117 LEU A CA 1
ATOM 917 C C . LEU A 1 117 ? 2.196 -10.787 -0.587 1.00 94.94 117 LEU A C 1
ATOM 919 O O . LEU A 1 117 ? 2.205 -11.857 -1.190 1.00 94.94 117 LEU A O 1
ATOM 923 N N . GLU A 1 118 ? 1.808 -9.652 -1.169 1.00 94.31 118 GLU A N 1
ATOM 924 C CA . GLU A 1 118 ? 1.238 -9.582 -2.523 1.00 94.31 118 GLU A CA 1
ATOM 925 C C . GLU A 1 118 ? 2.318 -9.482 -3.617 1.00 94.31 118 GLU A C 1
ATOM 927 O O . GLU A 1 118 ? 2.105 -9.918 -4.750 1.00 94.31 118 GLU A O 1
ATOM 932 N N . HIS A 1 119 ? 3.481 -8.915 -3.285 1.00 94.00 119 HIS A N 1
ATOM 933 C CA . HIS A 1 119 ? 4.534 -8.518 -4.223 1.00 94.00 119 HIS A CA 1
ATOM 934 C C . HIS A 1 119 ? 5.950 -8.764 -3.655 1.00 94.00 119 HIS A C 1
ATOM 936 O O . HIS A 1 119 ? 6.765 -7.834 -3.602 1.00 94.00 119 HIS A O 1
ATOM 942 N N . PRO A 1 120 ? 6.278 -10.000 -3.228 1.00 92.31 120 PRO A N 1
ATOM 943 C CA . PRO A 1 120 ? 7.512 -10.282 -2.501 1.00 92.31 120 PRO A CA 1
ATOM 944 C C . PRO A 1 120 ? 8.756 -9.876 -3.302 1.00 92.31 120 PRO A C 1
ATOM 946 O O . PRO A 1 120 ? 8.974 -10.339 -4.422 1.00 92.31 120 PRO A O 1
ATOM 949 N N . GLY A 1 121 ? 9.582 -9.009 -2.708 1.00 89.38 121 GLY A N 1
ATOM 950 C CA . GLY A 1 121 ? 10.861 -8.568 -3.271 1.00 89.38 121 GLY A CA 1
ATOM 951 C C . GLY A 1 121 ? 10.778 -7.539 -4.405 1.00 89.38 121 GLY A C 1
ATOM 952 O O . GLY A 1 121 ? 11.819 -7.196 -4.956 1.00 89.38 121 GLY A O 1
ATOM 953 N N . LEU A 1 122 ? 9.585 -7.040 -4.757 1.00 90.94 122 LEU A N 1
ATOM 954 C CA . LEU A 1 122 ? 9.423 -6.063 -5.848 1.00 90.94 122 LEU A CA 1
ATOM 955 C C . LEU A 1 122 ? 9.611 -4.604 -5.424 1.00 90.94 122 LEU A C 1
ATOM 957 O O . LEU A 1 122 ? 9.795 -3.747 -6.283 1.00 90.94 122 LEU A O 1
ATOM 961 N N . ILE A 1 123 ? 9.515 -4.303 -4.130 1.00 91.62 123 ILE A N 1
ATOM 962 C CA . ILE A 1 123 ? 9.622 -2.937 -3.617 1.00 91.62 123 ILE A CA 1
ATOM 963 C C . ILE A 1 123 ? 10.347 -2.932 -2.273 1.00 91.62 123 ILE A C 1
ATOM 965 O O . ILE A 1 123 ? 10.054 -3.743 -1.392 1.00 91.62 123 ILE A O 1
ATOM 969 N N . SER A 1 124 ? 11.312 -2.027 -2.113 1.00 91.12 124 SER A N 1
ATOM 970 C CA . SER A 1 124 ? 11.994 -1.830 -0.833 1.00 91.12 124 SER A CA 1
ATOM 971 C C . SER A 1 124 ? 11.106 -1.065 0.157 1.00 91.12 124 SER A C 1
ATOM 973 O O . SER A 1 124 ? 10.144 -0.393 -0.225 1.00 91.12 124 SER A O 1
ATOM 975 N N . LEU A 1 125 ? 11.442 -1.121 1.450 1.00 89.12 125 LEU A N 1
ATOM 976 C CA . LEU A 1 125 ? 10.758 -0.309 2.460 1.00 89.12 125 LEU A CA 1
ATOM 977 C C . LEU A 1 125 ? 10.859 1.193 2.139 1.00 89.12 125 LEU A C 1
ATOM 979 O O . LEU A 1 125 ? 9.874 1.912 2.262 1.00 89.12 125 LEU A O 1
ATOM 983 N N . GLU A 1 126 ? 12.021 1.659 1.678 1.00 91.31 126 GLU A N 1
ATOM 984 C CA . GLU A 1 126 ? 12.240 3.063 1.307 1.00 91.31 126 GLU A CA 1
ATOM 985 C C . GLU A 1 126 ? 11.328 3.496 0.151 1.00 91.31 126 GLU A C 1
ATOM 987 O O . GLU A 1 126 ? 10.636 4.510 0.252 1.00 91.31 126 GLU A O 1
ATOM 992 N N . GLN A 1 127 ? 11.253 2.682 -0.906 1.00 92.31 127 GLN A N 1
ATOM 993 C CA . GLN A 1 127 ? 10.371 2.931 -2.048 1.00 92.31 127 GLN A CA 1
ATOM 994 C C . GLN A 1 127 ? 8.896 2.933 -1.630 1.00 92.31 127 GLN A C 1
ATOM 996 O O . GLN A 1 127 ? 8.133 3.803 -2.051 1.00 92.31 127 GLN A O 1
ATOM 1001 N N . CYS A 1 128 ? 8.496 2.001 -0.759 1.00 93.25 128 CYS A N 1
ATOM 1002 C CA . CYS A 1 128 ? 7.146 1.953 -0.203 1.00 93.25 128 CYS A CA 1
ATOM 1003 C C . CYS A 1 128 ? 6.807 3.235 0.570 1.00 93.25 128 CYS A C 1
ATOM 1005 O O . CYS A 1 128 ? 5.759 3.834 0.331 1.00 93.25 128 CYS A O 1
ATOM 1007 N N . MET A 1 129 ? 7.683 3.674 1.478 1.00 93.50 129 MET A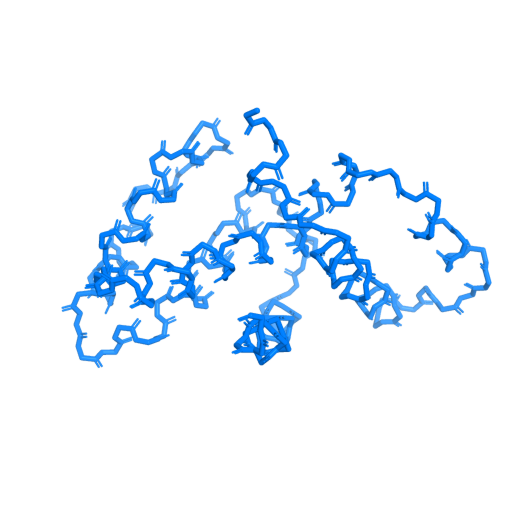 N 1
ATOM 1008 C CA . MET A 1 129 ? 7.439 4.860 2.305 1.00 93.50 129 MET A CA 1
ATOM 1009 C C . MET A 1 129 ? 7.377 6.140 1.468 1.00 93.50 129 MET A C 1
ATOM 1011 O O . MET A 1 129 ? 6.478 6.955 1.671 1.00 93.50 129 MET A O 1
ATOM 1015 N N . LYS A 1 130 ? 8.263 6.281 0.476 1.00 93.94 130 LYS A N 1
ATOM 1016 C CA . LYS A 1 130 ? 8.248 7.410 -0.462 1.00 93.94 130 LYS A CA 1
ATOM 1017 C C . LYS A 1 130 ? 6.957 7.453 -1.284 1.00 93.94 130 LYS A C 1
ATOM 1019 O O . LYS A 1 130 ? 6.311 8.497 -1.371 1.00 93.94 130 LYS A O 1
ATOM 1024 N N . ALA A 1 131 ? 6.552 6.313 -1.848 1.00 94.62 131 ALA A N 1
ATOM 1025 C CA . ALA A 1 131 ? 5.313 6.215 -2.614 1.00 94.62 131 ALA A CA 1
ATOM 1026 C C . ALA A 1 131 ? 4.081 6.505 -1.744 1.00 94.62 131 ALA A C 1
ATOM 1028 O O . ALA A 1 131 ? 3.150 7.169 -2.197 1.00 94.62 131 ALA A O 1
ATOM 1029 N N . LEU A 1 132 ? 4.080 6.052 -0.487 1.00 94.62 132 LEU A N 1
ATOM 1030 C CA . LEU A 1 132 ? 3.011 6.319 0.470 1.00 94.62 132 LEU A CA 1
ATOM 1031 C C . LEU A 1 132 ? 2.891 7.803 0.811 1.00 94.62 132 LEU A C 1
ATOM 1033 O O . LEU A 1 132 ? 1.774 8.316 0.834 1.00 94.62 132 LEU A O 1
ATOM 1037 N N . GLU A 1 133 ? 4.006 8.492 1.057 1.00 93.56 133 GLU A N 1
ATOM 1038 C CA . GLU A 1 133 ? 4.001 9.924 1.362 1.00 93.56 133 GLU A CA 1
ATOM 1039 C C . GLU A 1 133 ? 3.425 10.736 0.196 1.00 93.56 133 GLU A C 1
ATOM 1041 O O . GLU A 1 133 ? 2.476 11.502 0.389 1.00 93.56 133 GLU A O 1
ATOM 1046 N N . GLN A 1 134 ? 3.923 10.508 -1.025 1.00 93.56 134 GLN A N 1
ATOM 1047 C CA . GLN A 1 134 ? 3.400 11.176 -2.220 1.00 93.56 134 GLN A CA 1
ATOM 1048 C C . GLN A 1 134 ? 1.917 10.848 -2.437 1.00 93.56 134 GLN A C 1
ATOM 1050 O O . GLN A 1 134 ? 1.108 11.730 -2.730 1.00 93.56 134 GLN A O 1
ATOM 1055 N N . CYS A 1 135 ? 1.541 9.581 -2.259 1.00 93.50 135 CYS A N 1
ATOM 1056 C CA . CYS A 1 135 ? 0.165 9.134 -2.403 1.00 93.50 135 CYS A CA 1
ATOM 1057 C C . CYS A 1 135 ? -0.774 9.814 -1.396 1.00 93.50 135 CYS A C 1
ATOM 1059 O O . CYS A 1 135 ? -1.842 10.291 -1.778 1.00 93.50 135 CYS A O 1
ATOM 1061 N N . ALA A 1 136 ? -0.379 9.896 -0.125 1.00 92.06 136 ALA A N 1
ATOM 1062 C CA . ALA A 1 136 ? -1.174 10.533 0.917 1.00 92.06 136 ALA A CA 1
ATOM 1063 C C . ALA A 1 136 ? -1.364 12.034 0.654 1.00 92.06 136 ALA A C 1
ATOM 1065 O O . ALA A 1 136 ? -2.478 12.536 0.811 1.00 92.06 136 ALA A O 1
ATOM 1066 N N . GLN A 1 137 ? -0.311 12.731 0.211 1.00 91.38 137 GLN A N 1
ATOM 1067 C CA . GLN A 1 137 ? -0.375 14.151 -0.148 1.00 91.38 137 GLN A CA 1
ATOM 1068 C C . GLN A 1 137 ? -1.344 14.398 -1.308 1.00 91.38 137 GLN A C 1
ATOM 1070 O O . GLN A 1 137 ? -2.222 15.253 -1.199 1.00 91.38 137 GLN A O 1
ATOM 1075 N N . GLU A 1 138 ? -1.234 13.618 -2.384 1.00 92.44 138 GLU A N 1
ATOM 1076 C CA . GLU A 1 138 ? -2.091 13.763 -3.563 1.00 92.44 138 GLU A CA 1
ATOM 1077 C C . GLU A 1 138 ? -3.560 13.465 -3.227 1.00 92.44 138 GLU A C 1
ATOM 1079 O O . GLU A 1 138 ? -4.447 14.274 -3.504 1.00 92.44 138 GLU A O 1
ATOM 1084 N N . ILE A 1 139 ? -3.830 12.343 -2.549 1.00 91.69 139 ILE A N 1
ATOM 1085 C CA . ILE A 1 139 ? -5.195 11.923 -2.196 1.00 91.69 139 ILE A CA 1
ATOM 1086 C C . ILE A 1 139 ? -5.855 12.892 -1.212 1.00 91.69 139 ILE A C 1
ATOM 1088 O O . ILE A 1 139 ? -7.075 13.072 -1.252 1.00 91.69 139 ILE A O 1
ATOM 1092 N N . ALA A 1 140 ? -5.086 13.556 -0.344 1.00 87.50 140 ALA A N 1
ATOM 1093 C CA . ALA A 1 140 ? -5.633 14.558 0.565 1.00 87.50 140 ALA A CA 1
ATOM 1094 C C . ALA A 1 140 ? -6.303 15.733 -0.176 1.00 87.50 140 ALA A C 1
ATOM 1096 O O . ALA A 1 140 ? -7.186 16.370 0.401 1.00 87.50 140 ALA A O 1
ATOM 1097 N N . THR A 1 141 ? -5.944 15.980 -1.443 1.00 86.56 141 THR A N 1
ATOM 1098 C CA . THR A 1 141 ? -6.530 17.035 -2.290 1.00 86.56 141 THR A CA 1
ATOM 1099 C C . THR A 1 141 ? -7.800 16.615 -3.038 1.00 86.56 141 THR A C 1
ATOM 1101 O O . THR A 1 141 ? -8.463 17.460 -3.645 1.00 86.56 141 THR A O 1
ATOM 1104 N N . TRP A 1 142 ? -8.138 15.321 -3.027 1.00 84.75 142 TRP A N 1
ATOM 1105 C CA . TRP A 1 142 ? -9.290 14.773 -3.750 1.00 84.75 142 TRP A CA 1
ATOM 1106 C C . TRP A 1 142 ? -10.616 15.012 -3.037 1.00 84.75 142 TRP A C 1
ATOM 1108 O O . TRP A 1 142 ? -10.626 15.072 -1.784 1.00 84.75 142 TRP A O 1
#

Foldseek 3Di:
DVDVQLDDPLLLVLLLVLVQVVCVVVVNPDPVSNVVSVPDDSVRSCLDLLVLLLSLLLQVVVVVVVVDQLLVSLVVVCVVCCVLPDDPVQVVVLSVCSPDPNVVCSSLSSSVRSCCSSPNPPDDSVSSVVSNVVSNVSSNVD

Sequence (142 aa):
MFDFMFGGKRKLELIRELLEQRMREEGFDDMDSRLKVKELGKLQLIGTPEGAIVTIVETVVKSQRQGALLSQILASIENHRKSLGSDPQEFSEIMNIASGPQAGESVGIYCHYRLNLEHPGLISLEQCMKALEQCAQEIATW

Radius of gyration: 15.07 Å; chains: 1; bounding box: 38×31×45 Å

pLDDT: mean 90.82, std 12.06, range [30.98, 98.06]

Organism: NCBI:txid34068